Protein AF-A0A7Z9WIZ2-F1 (afdb_monomer_lite)

pLDDT: mean 93.34, std 8.14, range [45.12, 98.25]

Secondary structure (DSSP, 8-state):
-PPPHHHHHHHHHHHHHTT--HHHHHHH-GGGHHHHHHHHHHHHHHHHSPPPPPPHHHHHHHHHHHHHHHHHHHHHHH-

Sequence (79 aa):
MRREFADILDECLRELNRGADLEALLRRYPDRASELRPLLEAALAVREAPRPRLSPRANAAGRQRLMRAVARKRREREA

Foldseek 3Di:
DDDDPVVLLVVLLVVVVVVDDLVVSLVVPVVCNVVNVVVSVVSVCVVPPDDDDDDPVRVVVVVVVVVVVVVVVVVVVVD

Structure (mmCIF, N/CA/C/O backbone):
data_AF-A0A7Z9WIZ2-F1
#
_entry.id   AF-A0A7Z9WIZ2-F1
#
loop_
_atom_site.group_PDB
_atom_site.id
_atom_site.type_symbol
_atom_site.label_atom_id
_atom_site.label_alt_id
_atom_site.label_comp_id
_atom_site.label_asym_id
_atom_site.label_entity_id
_atom_site.label_seq_id
_atom_site.pdbx_PDB_ins_code
_atom_site.Cartn_x
_atom_site.Cartn_y
_atom_site.Cartn_z
_atom_site.occupancy
_atom_site.B_iso_or_equiv
_atom_site.auth_seq_id
_atom_site.auth_comp_id
_atom_site.auth_asym_id
_atom_site.auth_atom_id
_atom_site.pdbx_PDB_model_num
ATOM 1 N N . MET A 1 1 ? -25.650 -8.413 6.324 1.00 45.12 1 MET A N 1
ATOM 2 C CA . MET A 1 1 ? -24.381 -9.155 6.485 1.00 45.12 1 MET A CA 1
ATOM 3 C C . MET A 1 1 ? -23.350 -8.210 7.070 1.00 45.12 1 MET A C 1
ATOM 5 O O . MET A 1 1 ? -23.221 -7.099 6.572 1.00 45.12 1 MET A O 1
ATOM 9 N N . ARG A 1 2 ? -22.695 -8.602 8.165 1.00 63.31 2 ARG A N 1
ATOM 10 C CA . ARG A 1 2 ? -21.582 -7.849 8.758 1.00 63.31 2 ARG A CA 1
ATOM 11 C C . ARG A 1 2 ? -20.392 -8.031 7.808 1.00 63.31 2 ARG A C 1
ATOM 13 O O . ARG A 1 2 ? -20.091 -9.176 7.497 1.00 63.31 2 ARG A O 1
ATOM 20 N N . ARG A 1 3 ? -19.790 -6.953 7.294 1.00 72.56 3 ARG A N 1
ATOM 21 C CA . ARG A 1 3 ? -18.540 -7.083 6.526 1.00 72.56 3 ARG A CA 1
ATOM 22 C C . ARG A 1 3 ? -17.460 -7.629 7.448 1.00 72.56 3 ARG A C 1
ATOM 24 O O . ARG A 1 3 ? -17.395 -7.219 8.612 1.00 72.56 3 ARG A O 1
ATOM 31 N N . GLU A 1 4 ? -16.659 -8.556 6.945 1.00 89.19 4 GLU A N 1
ATOM 32 C CA . GLU A 1 4 ? -15.547 -9.088 7.717 1.00 89.19 4 GLU A CA 1
ATOM 33 C C . GLU A 1 4 ? -14.455 -8.022 7.840 1.00 89.19 4 GLU A C 1
ATOM 35 O O . GLU A 1 4 ? -14.322 -7.131 6.999 1.00 89.19 4 GLU A O 1
ATOM 40 N N . PHE A 1 5 ? -13.672 -8.087 8.918 1.00 92.94 5 PHE A N 1
ATOM 41 C CA . PHE A 1 5 ? -12.573 -7.147 9.148 1.00 92.94 5 PHE A CA 1
ATOM 42 C C . PHE A 1 5 ? -11.609 -7.091 7.952 1.00 92.94 5 PHE A C 1
ATOM 44 O O . PHE A 1 5 ? -11.169 -6.010 7.568 1.00 92.94 5 PHE A O 1
ATOM 51 N N . ALA A 1 6 ? -11.341 -8.245 7.332 1.00 93.06 6 ALA A N 1
ATOM 52 C CA . ALA A 1 6 ? -10.482 -8.357 6.160 1.00 93.06 6 ALA A CA 1
ATOM 53 C C . ALA A 1 6 ? -10.996 -7.533 4.965 1.00 93.06 6 ALA A C 1
ATOM 55 O O . ALA A 1 6 ? -10.199 -6.860 4.315 1.00 93.06 6 ALA A O 1
ATOM 56 N N . ASP A 1 7 ? -12.310 -7.511 4.720 1.00 95.06 7 ASP A N 1
ATOM 57 C CA . ASP A 1 7 ? -12.904 -6.728 3.628 1.00 95.06 7 ASP A CA 1
ATOM 58 C C . ASP A 1 7 ? -12.742 -5.224 3.863 1.00 95.06 7 ASP A C 1
ATOM 60 O O . ASP A 1 7 ? -12.433 -4.464 2.944 1.00 95.06 7 ASP A O 1
ATOM 64 N N . ILE A 1 8 ? -12.953 -4.793 5.112 1.00 95.56 8 ILE A N 1
ATOM 65 C CA . ILE A 1 8 ? -12.799 -3.392 5.520 1.00 95.56 8 ILE A CA 1
ATOM 66 C C . ILE A 1 8 ? -11.336 -2.970 5.377 1.00 95.56 8 ILE A C 1
ATOM 68 O O . ILE A 1 8 ? -11.048 -1.909 4.825 1.00 95.56 8 ILE A O 1
ATOM 72 N N . LEU A 1 9 ? -10.407 -3.807 5.844 1.00 96.31 9 LEU A N 1
ATOM 73 C CA . LEU A 1 9 ? -8.978 -3.554 5.719 1.00 96.31 9 LEU A CA 1
ATOM 74 C C . LEU A 1 9 ? -8.558 -3.448 4.248 1.00 96.31 9 LEU A C 1
ATOM 76 O O . LEU A 1 9 ? -7.851 -2.508 3.890 1.00 96.31 9 LEU A O 1
ATOM 80 N N . ASP A 1 10 ? -9.009 -4.365 3.391 1.00 96.56 10 ASP A N 1
ATOM 81 C CA . ASP A 1 10 ? -8.670 -4.357 1.967 1.00 96.56 10 ASP A CA 1
ATOM 82 C C . ASP A 1 10 ? -9.212 -3.110 1.243 1.00 96.56 10 ASP A C 1
ATOM 84 O O . ASP A 1 10 ? -8.511 -2.495 0.433 1.00 96.56 10 ASP A O 1
ATOM 88 N N . GLU A 1 11 ? -10.430 -2.671 1.571 1.00 96.12 11 GLU A N 1
ATOM 89 C CA . GLU A 1 11 ? -10.981 -1.406 1.071 1.00 96.12 11 GLU A CA 1
ATOM 90 C C . GLU A 1 11 ? -10.130 -0.207 1.512 1.00 96.12 11 GLU A C 1
ATOM 92 O O . GLU A 1 11 ? -9.705 0.594 0.670 1.00 96.12 11 GLU A O 1
ATOM 97 N N . CYS A 1 12 ? -9.820 -0.114 2.809 1.00 96.94 12 CYS A N 1
ATOM 98 C CA . CYS A 1 12 ? -8.984 0.951 3.355 1.00 96.94 12 CYS A CA 1
ATOM 99 C C . CYS A 1 12 ? -7.601 0.982 2.691 1.00 96.94 12 CYS A C 1
ATOM 101 O O . CYS A 1 12 ? -7.133 2.054 2.316 1.00 96.94 12 CYS A O 1
ATOM 103 N N . LEU A 1 13 ? -6.960 -0.172 2.471 1.00 96.88 13 LEU A N 1
ATOM 104 C CA . LEU A 1 13 ? -5.668 -0.263 1.783 1.00 96.88 13 LEU A CA 1
ATOM 105 C C . LEU A 1 13 ? -5.755 0.203 0.323 1.00 96.88 13 LEU A C 1
ATOM 107 O O . LEU A 1 13 ? -4.862 0.907 -0.160 1.00 96.88 13 LEU A O 1
ATOM 111 N N . ARG A 1 14 ? -6.829 -0.150 -0.395 1.00 96.81 14 ARG A N 1
ATOM 112 C CA . ARG A 1 14 ? -7.058 0.322 -1.771 1.00 96.81 14 ARG A CA 1
ATOM 113 C C . ARG A 1 14 ? -7.217 1.837 -1.833 1.00 96.81 14 ARG A C 1
ATOM 115 O O . ARG A 1 14 ? -6.675 2.463 -2.743 1.00 96.81 14 ARG A O 1
ATOM 122 N N . GLU A 1 15 ? -7.935 2.435 -0.891 1.00 96.81 15 GLU A N 1
ATOM 123 C CA . GLU A 1 15 ? -8.088 3.889 -0.824 1.00 96.81 15 GLU A CA 1
ATOM 124 C C . GLU A 1 15 ? -6.804 4.604 -0.393 1.00 96.81 15 GLU A C 1
ATOM 126 O O . GLU A 1 15 ? -6.409 5.591 -1.015 1.00 96.81 15 GLU A O 1
ATOM 131 N N . LEU A 1 16 ? -6.095 4.072 0.601 1.00 95.88 16 LEU A N 1
ATOM 132 C CA . LEU A 1 16 ? -4.825 4.618 1.081 1.00 95.88 16 LEU A CA 1
ATOM 133 C C . LEU 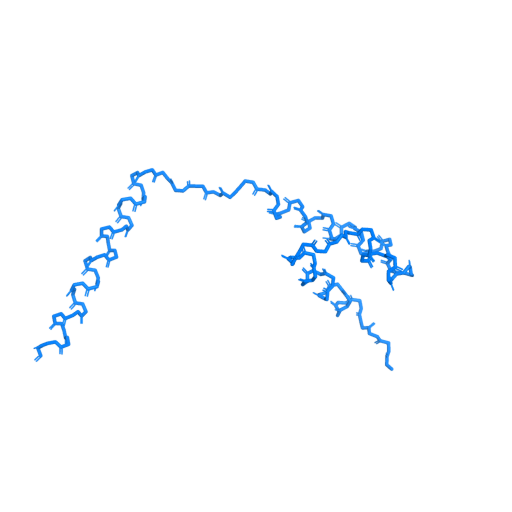A 1 16 ? -3.761 4.632 -0.028 1.00 95.88 16 LEU A C 1
ATOM 135 O O . LEU A 1 16 ? -3.013 5.599 -0.176 1.00 95.88 16 LEU A O 1
ATOM 139 N N . ASN A 1 17 ? -3.733 3.598 -0.874 1.00 93.38 17 ASN A N 1
ATOM 140 C CA . ASN A 1 17 ? -2.867 3.541 -2.055 1.00 93.38 17 ASN A CA 1
ATOM 141 C C . ASN A 1 17 ? -3.234 4.569 -3.137 1.00 93.38 17 ASN A C 1
ATOM 143 O O . ASN A 1 17 ? -2.367 4.958 -3.920 1.00 93.38 17 ASN A O 1
ATOM 147 N N . ARG A 1 18 ? -4.487 5.040 -3.175 1.00 94.81 18 ARG A N 1
ATOM 148 C CA . ARG A 1 18 ? -4.928 6.149 -4.041 1.00 94.81 18 ARG A CA 1
ATOM 149 C C . ARG A 1 18 ? -4.669 7.531 -3.432 1.00 94.81 18 ARG A C 1
ATOM 151 O O . ARG A 1 18 ? -4.963 8.529 -4.081 1.00 94.81 18 ARG A O 1
ATOM 158 N N . GLY A 1 19 ? -4.105 7.591 -2.225 1.00 94.19 19 GLY A N 1
ATOM 159 C CA . GLY A 1 19 ? -3.784 8.838 -1.532 1.00 94.19 19 GLY A CA 1
ATOM 160 C C . GLY A 1 19 ? -4.874 9.333 -0.583 1.00 94.19 19 GLY A C 1
ATOM 161 O O . GLY A 1 19 ? -4.859 10.508 -0.230 1.00 94.19 19 GLY A O 1
ATOM 162 N N . ALA A 1 20 ? -5.817 8.476 -0.173 1.00 96.12 20 ALA A N 1
ATOM 163 C CA . ALA A 1 20 ? -6.773 8.839 0.870 1.00 96.12 20 ALA A CA 1
ATOM 164 C C . ALA A 1 20 ? -6.071 9.154 2.203 1.00 96.12 20 ALA A C 1
ATOM 166 O O . ALA A 1 20 ? -5.021 8.592 2.521 1.00 96.12 20 ALA A O 1
ATOM 167 N N . ASP A 1 21 ? -6.684 10.042 2.984 1.00 96.62 21 ASP A N 1
ATOM 168 C CA . ASP A 1 21 ? -6.227 10.416 4.321 1.00 96.62 21 ASP A CA 1
ATOM 169 C C . ASP A 1 21 ? -6.535 9.312 5.348 1.00 96.62 21 ASP A C 1
ATOM 171 O O . ASP A 1 21 ? -7.652 8.787 5.398 1.00 96.62 21 ASP A O 1
ATOM 175 N N . LEU A 1 22 ? -5.544 8.969 6.178 1.00 96.44 22 LEU A N 1
ATOM 176 C CA . LEU A 1 22 ? -5.648 7.898 7.174 1.00 96.44 22 LEU A CA 1
ATOM 177 C C . LEU A 1 22 ? -6.747 8.177 8.206 1.00 96.44 22 LEU A C 1
ATOM 179 O O . LEU A 1 22 ? -7.573 7.308 8.486 1.00 96.44 22 LEU A O 1
ATOM 183 N N . GLU A 1 23 ? -6.789 9.391 8.753 1.00 97.56 23 GLU A N 1
ATOM 184 C CA . GLU A 1 23 ? -7.766 9.760 9.780 1.00 97.56 23 GLU A CA 1
ATOM 185 C C . GLU A 1 23 ? -9.190 9.765 9.210 1.00 97.56 23 GLU A C 1
ATOM 187 O O . GLU A 1 23 ? -10.145 9.358 9.874 1.00 97.56 23 GLU A O 1
ATOM 192 N N . ALA A 1 24 ? -9.348 10.162 7.946 1.00 96.44 24 ALA A N 1
ATOM 193 C CA . ALA A 1 24 ? -10.614 10.077 7.234 1.00 96.44 24 ALA A CA 1
ATOM 194 C C . ALA A 1 24 ? -11.090 8.633 7.037 1.00 96.44 24 ALA A C 1
ATOM 196 O O . ALA A 1 24 ? -12.293 8.397 7.137 1.00 96.44 24 ALA A O 1
ATOM 197 N N . LEU A 1 25 ? -10.190 7.677 6.782 1.00 95.81 25 LEU A N 1
ATOM 198 C CA . LEU A 1 25 ? -10.538 6.253 6.692 1.00 95.81 25 LEU A CA 1
ATOM 199 C C . LEU A 1 25 ? -10.960 5.691 8.053 1.00 95.81 25 LEU A C 1
ATOM 201 O O . LEU A 1 25 ? -11.999 5.039 8.151 1.00 95.81 25 LEU A O 1
ATOM 205 N N . LEU A 1 26 ? -10.210 5.994 9.116 1.00 96.88 26 LEU A N 1
ATOM 206 C CA . LEU A 1 26 ? -10.506 5.503 10.467 1.00 96.88 26 LEU A CA 1
ATOM 207 C C . LEU A 1 26 ? -11.842 6.036 11.002 1.00 96.88 26 LEU A C 1
ATOM 209 O O . LEU A 1 26 ? -12.593 5.288 11.627 1.00 96.88 26 LEU A O 1
ATOM 213 N N . ARG A 1 27 ? -12.200 7.291 10.691 1.00 97.12 27 ARG A N 1
ATOM 214 C CA . ARG A 1 27 ? -13.506 7.869 11.058 1.00 97.12 27 ARG A CA 1
ATOM 215 C C . ARG A 1 2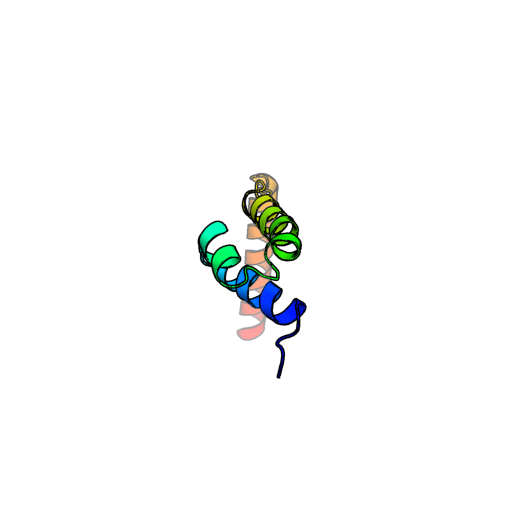7 ? -14.706 7.154 10.431 1.00 97.12 27 ARG A C 1
ATOM 217 O O . ARG A 1 27 ? -15.796 7.245 10.986 1.00 97.12 27 ARG A O 1
ATOM 224 N N . ARG A 1 28 ? -14.542 6.451 9.303 1.00 94.62 28 ARG A N 1
ATOM 225 C CA . ARG A 1 28 ? -15.633 5.669 8.682 1.00 94.62 28 ARG A CA 1
ATOM 226 C C . ARG A 1 28 ? -15.925 4.373 9.433 1.00 94.62 28 ARG A C 1
ATOM 228 O O . ARG A 1 28 ? -17.025 3.843 9.320 1.00 94.62 28 ARG A O 1
ATOM 235 N N . TYR A 1 29 ? -14.950 3.881 10.195 1.00 93.88 29 TYR A N 1
ATOM 236 C CA . TYR A 1 29 ? -15.015 2.606 10.899 1.00 93.88 29 TYR A CA 1
ATOM 237 C C . TYR A 1 29 ? -14.605 2.779 12.374 1.00 93.88 29 TYR A C 1
ATOM 239 O O . TYR A 1 29 ? -13.631 2.158 12.804 1.00 93.88 29 TYR A O 1
ATOM 247 N N . PRO A 1 30 ? -15.323 3.604 13.166 1.00 93.38 30 PRO A N 1
ATOM 248 C CA . PRO A 1 30 ? -14.919 3.956 14.532 1.00 93.38 30 PRO A CA 1
ATOM 249 C C . PRO A 1 30 ? -14.764 2.727 15.438 1.00 93.38 30 PRO A C 1
ATOM 251 O O . PRO A 1 30 ? -13.774 2.623 16.158 1.00 93.38 30 PRO A O 1
ATOM 254 N N . ASP A 1 31 ? -15.661 1.745 15.314 1.00 94.19 31 ASP A N 1
ATOM 255 C CA . ASP A 1 31 ? -15.629 0.496 16.093 1.00 94.19 31 ASP A CA 1
ATOM 256 C C . ASP A 1 31 ? -14.410 -0.389 15.784 1.00 94.19 31 ASP A C 1
ATOM 258 O O . ASP A 1 31 ? -14.077 -1.287 16.553 1.00 94.19 31 ASP A O 1
ATOM 262 N N . ARG A 1 32 ? -13.756 -0.169 14.636 1.00 93.75 32 ARG A N 1
ATOM 263 C CA . ARG A 1 32 ? -12.585 -0.927 14.167 1.00 93.75 32 ARG A CA 1
ATOM 264 C C . ARG A 1 32 ? -11.323 -0.078 14.099 1.00 93.75 32 ARG A C 1
ATOM 266 O O . ARG A 1 32 ? -10.281 -0.585 13.698 1.00 93.75 32 ARG A O 1
ATOM 273 N N . ALA A 1 33 ? -11.390 1.198 14.471 1.00 95.75 33 ALA A N 1
ATOM 274 C CA . ALA A 1 33 ? -10.299 2.141 14.257 1.00 95.75 33 ALA A CA 1
ATOM 275 C C . ALA A 1 33 ? -9.023 1.742 15.012 1.00 95.75 33 ALA A C 1
ATOM 277 O O . ALA A 1 33 ? -7.927 1.877 14.473 1.00 95.75 33 ALA A O 1
ATOM 278 N N . SER A 1 34 ? -9.160 1.208 16.229 1.00 96.62 34 SER A N 1
ATOM 279 C CA . SER A 1 34 ? -8.036 0.723 17.037 1.00 96.62 34 SER A CA 1
ATOM 280 C C . SER A 1 34 ? -7.309 -0.460 16.392 1.00 96.62 34 SER A C 1
ATOM 282 O O . SER A 1 34 ? -6.084 -0.510 16.425 1.00 96.62 34 SER A O 1
ATOM 284 N N . GLU A 1 35 ? -8.049 -1.386 15.778 1.00 96.56 35 GLU A N 1
ATOM 285 C CA . GLU A 1 35 ? -7.495 -2.549 15.076 1.00 96.56 35 GLU A CA 1
ATOM 286 C C . GLU A 1 35 ? -6.933 -2.171 13.691 1.00 96.56 35 GLU A C 1
ATOM 288 O O . GLU A 1 35 ? -5.897 -2.685 13.273 1.00 96.56 35 GLU A O 1
ATOM 293 N N . LEU A 1 36 ? -7.587 -1.247 12.978 1.00 97.44 36 LEU A N 1
ATOM 294 C CA . LEU A 1 36 ? -7.185 -0.808 11.637 1.00 97.44 36 LEU A CA 1
ATOM 295 C C . LEU A 1 36 ? -5.942 0.085 11.649 1.00 97.44 36 LEU A C 1
ATOM 297 O O . LEU A 1 36 ? -5.087 -0.055 10.775 1.00 97.44 36 LEU A O 1
ATOM 301 N N . ARG A 1 37 ? -5.836 1.005 12.616 1.00 97.94 37 ARG A N 1
ATOM 302 C CA . ARG A 1 37 ? -4.761 2.005 12.682 1.00 97.94 37 ARG A CA 1
ATOM 303 C C . ARG A 1 37 ? -3.356 1.412 12.506 1.00 97.94 37 ARG A C 1
ATOM 305 O O . ARG A 1 37 ? -2.693 1.830 11.558 1.00 97.94 37 ARG A O 1
ATOM 312 N N . PRO A 1 38 ? -2.901 0.438 13.319 1.00 98.00 38 PRO A N 1
ATOM 313 C CA . PRO A 1 38 ? -1.532 -0.065 13.204 1.00 98.00 38 PRO A CA 1
ATOM 314 C C . PRO A 1 38 ? -1.250 -0.711 11.839 1.00 98.00 38 PRO A C 1
ATOM 316 O O . PRO A 1 38 ? -0.140 -0.612 11.321 1.00 98.00 38 PRO A O 1
ATOM 319 N N . LEU A 1 39 ? -2.254 -1.339 11.219 1.00 97.81 39 LEU A N 1
ATOM 320 C CA . LEU A 1 39 ? -2.106 -1.979 9.910 1.00 97.81 39 LEU A CA 1
ATOM 321 C C . LEU A 1 39 ? -1.989 -0.948 8.783 1.00 97.81 39 LEU A C 1
ATOM 323 O O . LEU A 1 39 ? -1.167 -1.098 7.877 1.00 97.81 39 LEU A O 1
ATOM 327 N N . LEU A 1 40 ? -2.794 0.113 8.841 1.00 97.69 40 LEU A N 1
ATOM 328 C CA . LEU A 1 40 ? -2.760 1.185 7.850 1.00 97.69 40 LEU A CA 1
ATOM 329 C C . LEU A 1 40 ? -1.502 2.056 7.999 1.00 97.69 40 LEU A C 1
ATOM 331 O O . LEU A 1 40 ? -0.911 2.440 6.991 1.00 97.69 40 LEU A O 1
ATOM 335 N N . GLU A 1 41 ? -1.036 2.306 9.224 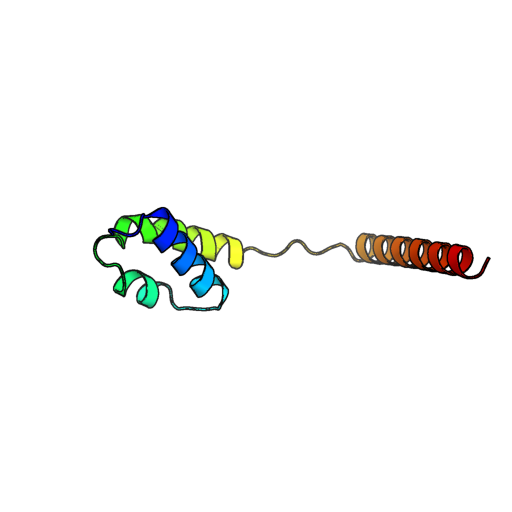1.00 97.81 41 GLU A N 1
ATOM 336 C CA . GLU A 1 41 ? 0.245 2.980 9.485 1.00 97.81 41 GLU A CA 1
ATOM 337 C C . GLU A 1 41 ? 1.431 2.161 8.953 1.00 97.81 41 GLU A C 1
ATOM 339 O O . GLU A 1 41 ? 2.313 2.708 8.290 1.00 97.81 41 GLU A O 1
ATOM 344 N N . ALA A 1 42 ? 1.423 0.836 9.141 1.00 96.94 42 ALA A N 1
ATOM 345 C CA . ALA A 1 42 ? 2.432 -0.042 8.549 1.00 96.94 42 ALA A CA 1
ATOM 346 C C . ALA A 1 42 ? 2.416 0.016 7.011 1.00 96.94 42 ALA A C 1
ATOM 348 O O . ALA A 1 42 ? 3.472 0.091 6.377 1.00 96.94 42 ALA A O 1
ATOM 349 N N . ALA A 1 43 ? 1.230 0.036 6.395 1.00 95.88 43 ALA A N 1
ATOM 350 C CA . ALA A 1 43 ? 1.102 0.181 4.948 1.00 95.88 43 ALA A CA 1
ATOM 351 C C . ALA A 1 43 ? 1.672 1.521 4.443 1.00 95.88 43 ALA A C 1
ATOM 353 O O . ALA A 1 43 ? 2.351 1.543 3.413 1.00 95.88 43 ALA A O 1
ATOM 354 N N . LEU A 1 44 ? 1.460 2.621 5.177 1.00 95.06 44 LEU A N 1
ATOM 355 C CA . LEU A 1 44 ? 2.077 3.919 4.874 1.00 95.06 44 LEU A CA 1
ATOM 356 C C . LEU A 1 44 ? 3.599 3.863 4.973 1.00 95.06 44 LEU A C 1
ATOM 358 O O . LEU A 1 44 ? 4.277 4.281 4.035 1.00 95.06 44 LEU A O 1
ATOM 362 N N . ALA A 1 45 ? 4.132 3.287 6.050 1.00 94.62 45 ALA A N 1
ATOM 363 C CA . ALA A 1 45 ? 5.572 3.157 6.246 1.00 94.62 45 ALA A CA 1
ATOM 364 C C . ALA A 1 45 ? 6.236 2.378 5.097 1.00 94.62 45 ALA A C 1
ATOM 366 O O . ALA A 1 45 ? 7.276 2.784 4.580 1.00 94.62 45 ALA A O 1
ATOM 367 N N . VAL A 1 46 ? 5.607 1.293 4.631 1.00 92.81 46 VAL A N 1
ATOM 368 C CA . VAL A 1 46 ? 6.084 0.525 3.468 1.00 92.81 46 VAL A CA 1
ATOM 369 C C . VAL A 1 46 ? 5.983 1.337 2.174 1.00 92.81 46 VAL A C 1
ATOM 371 O O . VAL A 1 46 ? 6.880 1.270 1.334 1.00 92.81 46 VAL A O 1
ATOM 374 N N . ARG A 1 47 ? 4.913 2.119 1.995 1.00 89.44 47 ARG A N 1
ATOM 375 C CA . ARG A 1 47 ? 4.714 2.966 0.807 1.00 89.44 47 ARG A CA 1
ATOM 376 C C . ARG A 1 47 ? 5.761 4.077 0.709 1.00 89.44 47 ARG A C 1
ATOM 378 O O . ARG A 1 47 ? 6.193 4.405 -0.397 1.00 89.44 47 ARG A O 1
ATOM 385 N N . GLU A 1 48 ? 6.133 4.655 1.846 1.00 90.25 48 GLU A N 1
ATOM 386 C CA . GLU A 1 48 ? 7.089 5.763 1.966 1.00 90.25 48 GLU A CA 1
ATOM 387 C C . GLU A 1 48 ? 8.544 5.297 2.032 1.00 90.25 48 GLU A C 1
ATOM 389 O O . GLU A 1 48 ? 9.462 6.095 1.825 1.00 90.25 48 GLU A O 1
ATOM 394 N N . ALA A 1 49 ? 8.768 3.9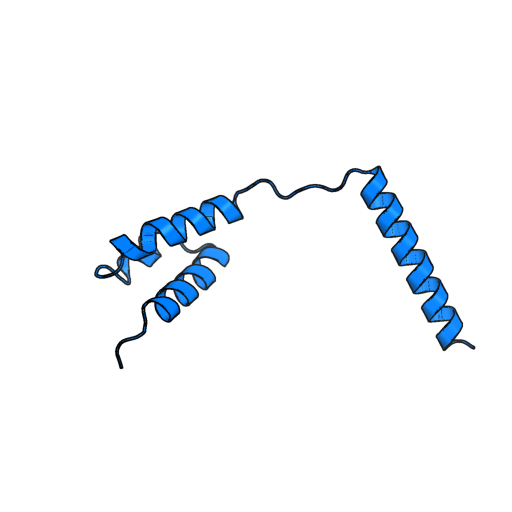99 2.252 1.00 92.06 49 ALA A N 1
ATOM 395 C CA . ALA A 1 49 ? 10.096 3.418 2.253 1.00 92.06 49 ALA A CA 1
ATOM 396 C C . ALA A 1 49 ? 10.839 3.727 0.934 1.00 92.06 49 ALA A C 1
ATOM 398 O O . ALA A 1 49 ? 10.261 3.632 -0.160 1.00 92.06 49 ALA A O 1
ATOM 399 N N . PRO A 1 50 ? 12.144 4.061 0.999 1.00 90.50 50 PRO A N 1
ATOM 400 C CA . PRO A 1 50 ? 12.945 4.300 -0.189 1.00 90.50 50 PRO A CA 1
ATOM 401 C C . PRO A 1 50 ? 12.864 3.118 -1.153 1.00 90.50 50 PRO A C 1
ATOM 403 O O . PRO A 1 50 ? 13.246 1.993 -0.827 1.00 90.50 50 PRO A O 1
ATOM 406 N N . ARG A 1 51 ? 12.397 3.374 -2.377 1.00 88.25 51 ARG A N 1
ATOM 407 C CA . ARG A 1 51 ? 12.397 2.335 -3.406 1.00 88.25 51 ARG A CA 1
ATOM 408 C C . ARG A 1 51 ? 13.841 2.007 -3.789 1.00 88.25 51 ARG A C 1
ATOM 410 O O . ARG A 1 51 ? 14.595 2.935 -4.107 1.00 88.25 51 ARG A O 1
ATOM 417 N N . PRO A 1 52 ? 14.232 0.720 -3.818 1.00 88.00 52 PRO A N 1
ATOM 418 C CA . PRO A 1 52 ? 15.568 0.337 -4.242 1.00 88.00 52 PRO A CA 1
ATOM 419 C C . PRO A 1 52 ? 15.807 0.836 -5.668 1.00 88.00 52 PRO A C 1
ATOM 421 O O . PRO A 1 52 ? 15.031 0.564 -6.587 1.00 88.00 52 PRO A O 1
ATOM 424 N N . ARG A 1 53 ? 16.882 1.604 -5.852 1.00 88.56 53 ARG A N 1
ATOM 425 C CA . ARG A 1 53 ? 17.301 2.090 -7.166 1.00 88.56 53 ARG A CA 1
ATOM 426 C C . ARG A 1 53 ? 18.352 1.149 -7.732 1.00 88.56 53 ARG A C 1
ATOM 428 O O . ARG A 1 53 ? 19.304 0.784 -7.048 1.00 88.56 53 ARG A O 1
ATOM 435 N N . LEU A 1 54 ? 18.197 0.778 -9.001 1.00 89.88 54 LEU A N 1
ATOM 436 C CA . LEU A 1 54 ? 19.247 0.057 -9.714 1.00 89.88 54 LEU A CA 1
ATOM 437 C C . LEU A 1 54 ? 20.486 0.945 -9.834 1.00 89.88 54 LEU A C 1
ATOM 439 O O . LEU A 1 54 ? 20.374 2.134 -10.140 1.00 89.88 54 LEU A O 1
ATOM 443 N N . SER A 1 55 ? 21.670 0.352 -9.673 1.00 94.62 55 SER A N 1
ATOM 444 C CA . SER A 1 55 ? 22.906 1.041 -10.035 1.00 94.62 55 SER A CA 1
ATOM 445 C C . SER A 1 55 ? 22.920 1.338 -11.543 1.00 94.62 55 SER A C 1
ATOM 447 O O . SER A 1 55 ? 22.344 0.567 -12.325 1.00 94.62 55 SER A O 1
ATOM 449 N N . PRO A 1 56 ? 23.610 2.403 -11.996 1.00 95.06 56 PRO A N 1
ATOM 450 C CA . PRO A 1 56 ? 23.708 2.724 -13.421 1.00 95.06 56 PRO A CA 1
ATOM 451 C C . PRO A 1 56 ? 24.191 1.536 -14.266 1.00 95.06 56 PRO A C 1
ATOM 453 O O . PRO A 1 56 ? 23.637 1.247 -15.327 1.00 95.06 56 PRO A O 1
ATOM 456 N N . ARG A 1 57 ? 25.165 0.774 -13.746 1.00 96.75 57 ARG A N 1
ATOM 457 C CA . ARG A 1 57 ? 25.704 -0.430 -14.393 1.00 96.75 57 ARG A CA 1
ATOM 458 C C . ARG A 1 57 ? 24.664 -1.547 -14.509 1.00 96.75 57 ARG A C 1
ATOM 460 O O . ARG A 1 57 ? 24.537 -2.146 -15.575 1.00 96.75 57 ARG A O 1
ATOM 467 N N . ALA A 1 58 ? 23.917 -1.827 -13.438 1.00 95.38 58 ALA A N 1
ATOM 468 C CA . ALA A 1 58 ? 22.875 -2.853 -13.454 1.00 95.38 58 ALA A CA 1
ATOM 469 C C . ALA A 1 58 ? 21.735 -2.486 -14.418 1.00 95.38 58 ALA A C 1
ATOM 471 O O . ALA A 1 58 ? 21.246 -3.348 -15.152 1.00 95.38 58 ALA A O 1
ATOM 472 N N . ASN A 1 59 ? 21.361 -1.203 -14.465 1.00 96.25 59 ASN A N 1
ATOM 473 C CA . ASN A 1 59 ? 20.348 -0.690 -15.383 1.00 96.25 59 ASN A CA 1
ATOM 474 C C . ASN A 1 59 ? 20.781 -0.856 -16.851 1.00 96.25 59 ASN A C 1
ATOM 476 O O . ASN A 1 59 ? 20.063 -1.475 -17.641 1.00 96.25 59 ASN A O 1
ATOM 480 N N . ALA A 1 60 ? 21.992 -0.405 -17.198 1.00 96.81 60 ALA A N 1
ATOM 481 C CA . ALA A 1 60 ? 22.535 -0.532 -18.551 1.00 96.81 60 ALA A CA 1
ATOM 482 C C . ALA A 1 60 ? 22.615 -1.999 -19.010 1.00 96.81 60 ALA A C 1
ATOM 484 O O . ALA A 1 60 ? 22.181 -2.332 -20.116 1.00 96.81 60 ALA A O 1
ATOM 485 N N . ALA A 1 61 ? 23.093 -2.893 -18.138 1.00 97.12 61 ALA A N 1
ATOM 486 C CA . ALA A 1 61 ? 23.155 -4.324 -18.423 1.00 97.12 61 ALA A CA 1
ATOM 487 C C . ALA A 1 61 ? 21.758 -4.928 -18.655 1.00 97.12 61 ALA A C 1
ATOM 489 O O . ALA A 1 61 ? 21.561 -5.694 -1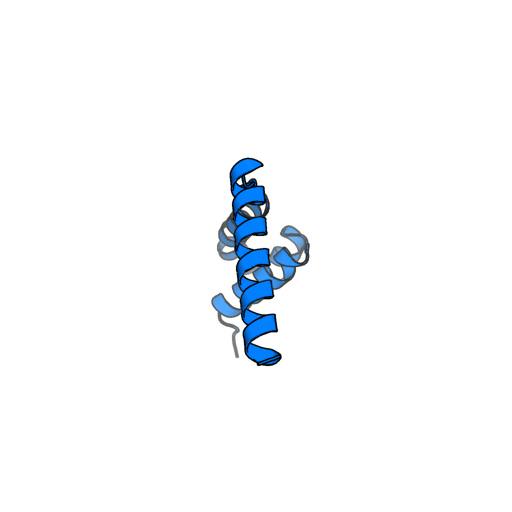9.600 1.00 97.12 61 ALA A O 1
ATOM 490 N N . GLY A 1 62 ? 20.771 -4.565 -17.828 1.00 96.25 62 GLY A N 1
ATOM 491 C CA . GLY A 1 62 ? 19.381 -4.991 -17.999 1.00 96.25 62 GLY A CA 1
ATOM 492 C C . GLY A 1 62 ? 18.792 -4.539 -19.335 1.00 96.25 62 GLY A C 1
ATOM 493 O O . GLY A 1 62 ? 18.233 -5.355 -20.071 1.00 96.25 62 GLY A O 1
ATOM 494 N N . ARG A 1 63 ? 18.996 -3.267 -19.697 1.00 97.12 63 ARG A N 1
ATOM 495 C CA . ARG A 1 63 ? 18.540 -2.705 -20.975 1.00 97.12 63 ARG A CA 1
ATOM 496 C C . ARG A 1 63 ? 19.178 -3.415 -22.166 1.00 97.12 63 ARG A C 1
ATOM 498 O O . ARG A 1 63 ? 18.478 -3.762 -23.112 1.00 97.12 63 ARG A O 1
ATOM 505 N N . GLN A 1 64 ? 20.480 -3.694 -22.114 1.00 98.00 64 GLN A N 1
ATOM 506 C CA . GLN A 1 64 ? 21.163 -4.413 -23.190 1.00 98.00 64 GLN A CA 1
ATOM 507 C C . GLN A 1 64 ? 20.616 -5.839 -23.363 1.00 98.00 64 GLN A C 1
ATOM 509 O O . GLN A 1 64 ? 20.376 -6.265 -24.495 1.00 98.00 64 GLN A O 1
ATOM 514 N N . ARG A 1 65 ? 20.373 -6.565 -22.260 1.00 97.88 65 ARG A N 1
ATOM 515 C CA . ARG A 1 65 ? 19.752 -7.901 -22.305 1.00 97.88 65 ARG A CA 1
ATOM 516 C C . ARG A 1 65 ? 18.363 -7.857 -22.937 1.00 97.88 65 ARG A C 1
ATOM 518 O O . ARG A 1 65 ? 18.073 -8.681 -23.801 1.00 97.88 65 ARG A O 1
ATOM 525 N N . LEU A 1 66 ? 17.544 -6.872 -22.561 1.00 98.00 66 LEU A N 1
ATOM 526 C CA . LEU A 1 66 ? 16.214 -6.679 -23.137 1.00 98.00 66 LEU A CA 1
ATOM 527 C C . LEU A 1 66 ? 16.287 -6.456 -24.655 1.00 98.00 66 LEU A C 1
ATOM 529 O O . LEU A 1 66 ? 15.612 -7.155 -25.406 1.00 98.00 66 LEU A O 1
ATOM 533 N N . MET A 1 67 ? 17.143 -5.542 -25.120 1.00 98.25 67 MET A N 1
ATOM 534 C CA . MET A 1 67 ? 17.258 -5.234 -26.552 1.00 98.25 67 MET A CA 1
ATOM 535 C C . MET A 1 67 ? 17.725 -6.443 -27.373 1.00 98.25 67 MET A C 1
ATOM 537 O O . MET A 1 67 ? 17.200 -6.684 -28.459 1.00 98.25 67 MET A O 1
ATOM 541 N N . ARG A 1 68 ? 18.657 -7.251 -26.843 1.00 98.06 68 ARG A N 1
ATOM 542 C CA . ARG A 1 68 ? 19.084 -8.506 -27.489 1.00 98.06 68 ARG A CA 1
ATOM 543 C C . ARG A 1 68 ? 17.928 -9.502 -27.614 1.00 98.06 68 ARG A C 1
ATOM 545 O O . ARG A 1 68 ? 17.743 -10.082 -28.681 1.00 98.06 68 ARG A O 1
ATOM 552 N N . ALA A 1 69 ? 17.134 -9.670 -26.555 1.00 97.81 69 ALA A N 1
ATOM 553 C CA . ALA A 1 69 ? 15.975 -10.561 -26.573 1.00 97.81 69 ALA A CA 1
ATOM 554 C C . ALA A 1 69 ? 14.908 -10.101 -27.583 1.00 97.81 69 ALA A C 1
ATOM 556 O O . ALA A 1 69 ? 14.370 -10.925 -28.322 1.00 97.81 69 ALA A O 1
ATOM 557 N N . VAL A 1 70 ? 14.650 -8.790 -27.665 1.00 98.00 70 VAL A N 1
ATOM 558 C CA . VAL A 1 70 ? 13.722 -8.206 -28.649 1.00 98.00 70 VAL A CA 1
ATOM 559 C C . VAL A 1 70 ? 14.212 -8.439 -30.078 1.00 98.00 70 VAL A C 1
ATOM 561 O O . VAL A 1 70 ? 13.432 -8.878 -30.920 1.00 98.00 70 VAL A O 1
ATOM 564 N N . ALA A 1 71 ? 15.494 -8.189 -30.359 1.00 97.12 71 ALA A N 1
ATOM 565 C CA . ALA A 1 71 ? 16.063 -8.383 -31.691 1.00 97.12 71 ALA A CA 1
ATOM 566 C C . ALA A 1 71 ? 15.993 -9.848 -32.144 1.00 97.12 71 ALA A C 1
ATOM 568 O O . ALA A 1 71 ? 15.640 -10.113 -33.291 1.00 97.12 71 ALA A O 1
ATOM 569 N N . ARG A 1 72 ? 16.275 -10.797 -31.242 1.00 97.00 72 ARG A N 1
ATOM 570 C CA . ARG A 1 72 ? 16.134 -12.231 -31.524 1.00 97.00 72 ARG A CA 1
ATOM 571 C C . ARG A 1 72 ? 14.694 -12.586 -31.903 1.00 97.00 72 ARG A C 1
ATOM 573 O O . ARG A 1 72 ? 14.475 -13.163 -32.959 1.00 97.00 72 ARG A O 1
ATOM 580 N N . LYS A 1 73 ? 13.721 -12.147 -31.098 1.00 96.06 73 LYS A N 1
ATOM 581 C CA . LYS A 1 73 ? 12.295 -12.427 -31.331 1.00 96.06 73 LYS A CA 1
ATOM 582 C C . LYS A 1 73 ? 11.767 -11.840 -32.647 1.00 96.06 73 LYS A C 1
ATOM 584 O O . LYS A 1 73 ? 10.817 -12.372 -33.204 1.00 96.06 73 LYS A O 1
ATOM 589 N N . ARG A 1 74 ? 12.337 -10.728 -33.130 1.00 94.94 74 ARG A N 1
ATOM 590 C CA . ARG A 1 74 ? 11.984 -10.157 -34.444 1.00 94.94 74 ARG A CA 1
ATOM 591 C C . ARG A 1 74 ? 12.481 -11.033 -35.588 1.00 94.94 74 ARG A C 1
ATOM 593 O O . ARG A 1 74 ? 11.687 -11.392 -36.441 1.00 94.94 74 ARG A O 1
ATOM 600 N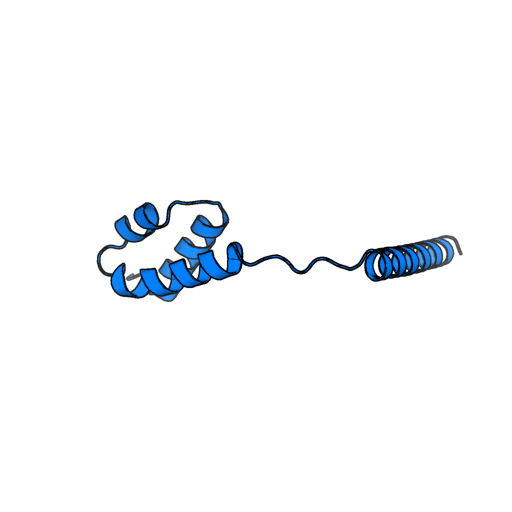 N . ARG A 1 75 ? 13.748 -11.454 -35.536 1.00 94.38 75 ARG A N 1
ATOM 601 C CA . ARG A 1 75 ? 14.335 -12.348 -36.548 1.00 94.38 75 ARG A CA 1
ATOM 602 C C . ARG A 1 75 ? 13.587 -13.678 -36.641 1.00 94.38 75 ARG A C 1
ATOM 604 O O . ARG A 1 75 ? 13.345 -14.145 -37.737 1.00 94.38 75 ARG A O 1
ATOM 611 N N . GLU A 1 76 ? 13.172 -14.241 -35.506 1.00 93.38 76 GLU A N 1
ATOM 612 C CA . GLU A 1 76 ? 12.357 -15.469 -35.451 1.00 93.38 76 GLU A CA 1
ATOM 613 C C . GLU A 1 76 ? 10.950 -15.314 -36.055 1.00 93.38 76 GLU A C 1
ATOM 615 O O . GLU A 1 76 ? 10.312 -16.313 -36.348 1.00 93.38 76 GLU A O 1
ATOM 620 N N . ARG A 1 77 ? 10.429 -14.086 -36.185 1.00 88.25 77 ARG A N 1
ATOM 621 C CA . ARG A 1 77 ? 9.118 -13.814 -36.803 1.00 88.25 77 ARG A CA 1
ATOM 622 C C . ARG A 1 77 ? 9.208 -13.474 -38.287 1.00 88.25 77 ARG A C 1
ATOM 624 O O . ARG A 1 77 ? 8.191 -13.514 -38.967 1.00 88.25 77 ARG A O 1
ATOM 631 N N . GLU A 1 78 ? 10.382 -13.044 -38.733 1.00 80.31 78 GLU A N 1
ATOM 632 C CA . GLU A 1 78 ? 10.674 -12.655 -40.116 1.00 80.31 78 GLU A CA 1
ATOM 633 C C . GLU A 1 78 ? 11.283 -13.813 -40.932 1.00 80.31 78 GLU A C 1
ATOM 635 O O . GLU A 1 78 ? 11.422 -13.679 -42.145 1.00 80.31 78 GLU A O 1
ATOM 640 N N . ALA A 1 79 ? 11.645 -14.918 -40.271 1.00 68.56 79 ALA A N 1
ATOM 641 C CA . ALA A 1 79 ? 12.119 -16.173 -40.858 1.00 68.56 79 ALA A CA 1
ATOM 642 C C . ALA A 1 79 ? 10.991 -17.211 -40.902 1.00 68.56 79 ALA A C 1
ATOM 644 O O . ALA A 1 79 ? 10.972 -17.994 -41.875 1.00 68.56 79 ALA A O 1
#

Radius of gyration: 21.92 Å; chains: 1; bounding box: 50×27×58 Å